Protein AF-A0A059C8G1-F1 (afdb_monomer_lite)

InterPro domains:
  IPR011990 Tetratricopeptide-like helical domain superfamily [G3DSA:1.25.40.10] (1-104)

Secondary structure (DSSP, 8-state):
--------SS--HHHHHHHHHH--SHHHHHHHHHHHHGGGGGT----HHHHHHHHHHHHHTT-HHHHHHHHHHHHHTT----HHHHHHHHHHHHHTT-GGGGG-

Sequence (104 aa):
MASRIKWSNKITTSQVEQLIRAERDVQRAMLIFDSATAEYSNGFRHDEKTFSLIILKLVSANQFWTAEELLQRMKEEQCNLTEDIFLSICRGYRRVHRPLDSLR

Foldseek 3Di:
DQDQDDDDLDDDLVVLLVLLVPDPDLVVNVSSVVSQVVCVVVVDDHAPRSLLSSLLSCLVVLVLVVSVVSLVVCVVSVHDRDPVSLVSSLVSCVVVVRNVVSVD

Structure (mmCIF, N/CA/C/O backbone):
data_AF-A0A059C8G1-F1
#
_entry.id   AF-A0A059C8G1-F1
#
loop_
_atom_site.group_PDB
_atom_site.id
_atom_site.type_symbol
_atom_site.label_atom_id
_atom_site.label_alt_id
_atom_site.label_comp_id
_atom_site.label_asym_id
_atom_site.label_entity_id
_atom_site.label_seq_id
_atom_site.pdbx_PDB_ins_code
_atom_site.Cartn_x
_atom_site.Cartn_y
_atom_site.Cartn_z
_atom_site.occupancy
_atom_site.B_iso_or_equiv
_atom_site.auth_seq_id
_atom_site.auth_comp_id
_atom_site.auth_asym_id
_atom_site.auth_atom_id
_atom_site.pdbx_PDB_model_num
ATOM 1 N N . MET A 1 1 ? -16.020 12.326 -9.230 1.00 33.59 1 MET A N 1
ATOM 2 C CA . MET A 1 1 ? -16.712 12.337 -7.922 1.00 33.59 1 MET A CA 1
ATOM 3 C C . MET A 1 1 ? -16.428 11.009 -7.238 1.00 33.59 1 MET A C 1
ATOM 5 O O . MET A 1 1 ? -16.935 9.997 -7.702 1.00 33.59 1 MET A O 1
ATOM 9 N N . ALA A 1 2 ? -15.547 10.984 -6.234 1.00 43.12 2 ALA A N 1
ATOM 10 C CA . ALA A 1 2 ? -15.183 9.751 -5.536 1.00 43.12 2 ALA A CA 1
ATOM 11 C C . ALA A 1 2 ? -16.391 9.220 -4.749 1.00 43.12 2 ALA A C 1
ATOM 13 O O . ALA A 1 2 ? -16.973 9.930 -3.927 1.00 43.12 2 ALA A O 1
ATOM 14 N N . SER A 1 3 ? -16.793 7.985 -5.035 1.00 48.50 3 SER A N 1
ATOM 15 C CA . SER A 1 3 ? -17.805 7.257 -4.278 1.00 48.50 3 SER A CA 1
ATOM 16 C C . SER A 1 3 ? -17.343 7.123 -2.826 1.00 48.50 3 SER A C 1
ATOM 18 O O . SER A 1 3 ? -16.360 6.436 -2.556 1.00 48.50 3 SER A O 1
ATOM 20 N N . ARG A 1 4 ? -18.034 7.789 -1.891 1.00 63.56 4 ARG A N 1
ATOM 21 C CA . ARG A 1 4 ? -17.799 7.625 -0.451 1.00 63.56 4 ARG A CA 1
ATOM 22 C C . ARG A 1 4 ? -18.201 6.210 -0.053 1.00 63.56 4 ARG A C 1
ATOM 24 O O . ARG A 1 4 ? -19.392 5.917 0.058 1.00 63.56 4 ARG A O 1
ATOM 31 N N . ILE A 1 5 ? -17.213 5.348 0.153 1.00 77.50 5 ILE A N 1
ATOM 32 C CA . ILE A 1 5 ? -17.410 4.097 0.880 1.00 77.50 5 ILE A CA 1
ATOM 33 C C . ILE A 1 5 ? -17.913 4.486 2.269 1.00 77.50 5 ILE A C 1
ATOM 35 O O . ILE A 1 5 ? -17.288 5.287 2.961 1.00 77.50 5 ILE A O 1
ATOM 39 N N . LYS A 1 6 ? -19.098 3.997 2.635 1.00 79.12 6 LYS A N 1
ATOM 40 C CA . LYS A 1 6 ? -19.673 4.224 3.960 1.00 79.12 6 LYS A CA 1
ATOM 41 C C . LYS A 1 6 ? -19.247 3.074 4.859 1.00 79.12 6 LYS A C 1
ATOM 43 O O . LYS A 1 6 ? -19.691 1.945 4.655 1.00 79.12 6 LYS A O 1
ATOM 48 N N . TRP A 1 7 ? -18.397 3.366 5.833 1.00 85.12 7 TRP A N 1
ATOM 49 C CA . TRP A 1 7 ? -18.000 2.407 6.854 1.00 85.12 7 TRP A CA 1
ATOM 50 C C . TRP A 1 7 ? -19.103 2.256 7.907 1.00 85.12 7 TRP A C 1
ATOM 52 O O . TRP A 1 7 ? -19.818 3.207 8.223 1.00 85.12 7 TRP A O 1
ATOM 62 N N . SER A 1 8 ? -19.269 1.046 8.444 1.00 77.62 8 SER A N 1
ATOM 63 C CA . SER A 1 8 ? -20.081 0.830 9.646 1.00 77.62 8 SER A CA 1
ATOM 64 C C . SER A 1 8 ? -19.446 1.531 10.852 1.00 77.62 8 SER A C 1
ATOM 66 O O . SER A 1 8 ? -18.234 1.717 10.862 1.00 77.62 8 SER A O 1
ATOM 68 N N . ASN A 1 9 ? -20.228 1.817 11.904 1.00 73.81 9 ASN A N 1
ATOM 69 C CA . ASN A 1 9 ? -19.796 2.559 13.108 1.00 73.81 9 ASN A CA 1
ATOM 70 C C . ASN A 1 9 ? -18.472 2.093 13.749 1.00 73.81 9 ASN A C 1
ATOM 72 O O . ASN A 1 9 ? -17.861 2.853 14.493 1.00 73.81 9 ASN A O 1
ATOM 76 N N . LYS A 1 10 ? -18.033 0.854 13.498 1.00 84.62 10 LYS A N 1
ATOM 77 C CA . LYS A 1 10 ? -16.712 0.361 13.890 1.00 84.62 10 LYS A CA 1
ATOM 78 C C . LYS A 1 10 ? -16.030 -0.313 12.701 1.00 84.62 10 LYS A C 1
ATOM 80 O O . LYS A 1 10 ? -16.355 -1.448 12.361 1.00 84.62 10 LYS A O 1
ATOM 85 N N . ILE A 1 11 ? -15.112 0.406 12.069 1.00 91.69 11 ILE A N 1
ATOM 86 C CA . ILE A 1 11 ? -14.218 -0.114 11.033 1.00 91.69 11 ILE A CA 1
ATOM 87 C C . ILE A 1 11 ? -13.091 -0.936 11.678 1.00 91.69 11 ILE A C 1
ATOM 89 O O . ILE A 1 11 ? -12.603 -0.614 12.763 1.00 91.69 11 ILE A O 1
ATOM 93 N N . THR A 1 12 ? -12.684 -2.018 11.019 1.00 93.94 12 THR A N 1
ATOM 94 C CA . THR A 1 12 ? -11.593 -2.896 11.471 1.00 93.94 12 THR A CA 1
ATOM 95 C C . THR A 1 12 ? -10.601 -3.149 10.344 1.00 93.94 12 THR A C 1
ATOM 97 O O . THR A 1 12 ? -10.985 -3.169 9.173 1.00 93.94 12 THR A O 1
ATOM 100 N N . THR A 1 13 ? -9.330 -3.389 10.677 1.00 95.75 13 THR A N 1
ATOM 101 C CA . THR A 1 13 ? -8.293 -3.645 9.662 1.00 95.75 13 THR A CA 1
ATOM 102 C C . THR A 1 13 ? -8.596 -4.903 8.852 1.00 95.75 13 THR A C 1
ATOM 104 O O . THR A 1 13 ? -8.420 -4.899 7.641 1.00 95.75 13 THR A O 1
ATOM 107 N N . SER A 1 14 ? -9.186 -5.932 9.471 1.00 95.69 14 SER A N 1
ATOM 108 C CA . SER A 1 14 ? -9.622 -7.150 8.774 1.00 95.69 14 SER A CA 1
ATOM 109 C C . SER A 1 14 ? -10.688 -6.885 7.700 1.00 95.69 14 SER A C 1
ATOM 111 O O . SER A 1 14 ? -10.593 -7.433 6.603 1.00 95.69 14 SER A O 1
ATOM 113 N N . GLN A 1 15 ? -11.672 -6.016 7.969 1.00 94.94 15 GLN A N 1
ATOM 114 C CA . GLN A 1 15 ? -12.673 -5.632 6.963 1.00 94.94 15 GLN A CA 1
ATOM 115 C C . GLN A 1 15 ? -12.030 -4.875 5.799 1.00 94.94 15 GLN A C 1
ATOM 117 O O . GLN A 1 15 ? -12.317 -5.163 4.637 1.00 94.94 15 GLN A O 1
ATOM 122 N N . VAL A 1 16 ? -11.136 -3.931 6.103 1.00 96.50 16 VAL A N 1
ATOM 123 C CA . VAL A 1 16 ? -10.383 -3.180 5.089 1.00 96.50 16 VAL A CA 1
ATOM 124 C C . VAL A 1 16 ? -9.544 -4.133 4.234 1.00 96.50 16 VAL A C 1
ATOM 126 O O . VAL A 1 16 ? -9.605 -4.078 3.009 1.00 96.50 16 VAL A O 1
ATOM 129 N N . GLU A 1 17 ? -8.820 -5.058 4.864 1.00 97.06 17 GLU A N 1
ATOM 130 C CA . GLU A 1 17 ? -8.001 -6.072 4.198 1.00 97.06 17 GLU A CA 1
ATOM 131 C C . GLU A 1 17 ? -8.840 -6.948 3.253 1.00 97.06 17 GLU A C 1
ATOM 133 O O . GLU A 1 17 ? -8.451 -7.179 2.106 1.00 97.06 17 GLU A O 1
ATOM 138 N N . GLN A 1 18 ? -10.012 -7.412 3.701 1.00 96.56 18 GLN A N 1
ATOM 139 C CA . GLN A 1 18 ? -10.933 -8.204 2.882 1.00 96.56 18 GLN A CA 1
ATOM 140 C C . GLN A 1 18 ? -11.414 -7.434 1.648 1.00 96.56 18 GLN A C 1
ATOM 142 O O . GLN A 1 18 ? -11.391 -7.981 0.543 1.00 96.56 18 GLN A O 1
ATOM 147 N N . LEU A 1 19 ? -11.805 -6.169 1.820 1.00 95.94 19 LEU A N 1
ATOM 148 C CA . LEU A 1 19 ? -12.274 -5.322 0.724 1.00 95.94 19 LEU A CA 1
ATOM 149 C C . LEU A 1 19 ? -11.157 -5.030 -0.285 1.00 95.94 19 LEU A C 1
ATOM 151 O O . LEU A 1 19 ? -11.358 -5.213 -1.485 1.00 95.94 19 LEU A O 1
ATOM 155 N N . ILE A 1 20 ? -9.961 -4.662 0.186 1.00 97.12 20 ILE A N 1
ATOM 156 C CA . ILE A 1 20 ? -8.794 -4.443 -0.681 1.00 97.12 20 ILE A CA 1
ATOM 157 C C . ILE A 1 20 ? -8.457 -5.729 -1.447 1.00 97.12 20 ILE A C 1
ATOM 159 O O . ILE A 1 20 ? -8.196 -5.680 -2.650 1.00 97.12 20 ILE A O 1
ATOM 163 N N . ARG A 1 21 ? -8.471 -6.895 -0.786 1.00 96.56 21 ARG A N 1
ATOM 164 C CA . ARG A 1 21 ? -8.156 -8.187 -1.420 1.00 96.56 21 ARG A CA 1
ATOM 165 C C . ARG A 1 21 ? -9.155 -8.536 -2.523 1.00 96.56 21 ARG A C 1
ATOM 167 O O . ARG A 1 21 ? -8.724 -8.990 -3.583 1.00 96.56 21 ARG A O 1
ATOM 174 N N . ALA A 1 22 ? -10.447 -8.318 -2.277 1.00 96.31 22 ALA A N 1
ATOM 175 C CA . ALA A 1 22 ? -11.523 -8.611 -3.221 1.00 96.31 22 ALA A CA 1
ATOM 176 C C . ALA A 1 22 ? -11.526 -7.682 -4.447 1.00 96.31 22 ALA A C 1
ATOM 178 O O . ALA A 1 22 ? -11.953 -8.093 -5.527 1.00 96.31 22 ALA A O 1
ATOM 179 N N . GLU A 1 23 ? -11.033 -6.452 -4.300 1.00 96.69 23 GLU A N 1
ATOM 180 C CA . GLU A 1 23 ? -11.018 -5.468 -5.376 1.00 96.69 23 GLU A CA 1
ATOM 181 C C . GLU A 1 23 ? -9.887 -5.737 -6.385 1.00 96.69 23 GLU A C 1
ATOM 183 O O . GLU A 1 23 ? -8.707 -5.823 -6.029 1.00 96.69 23 GLU A O 1
ATOM 188 N N . ARG A 1 24 ? -10.246 -5.883 -7.666 1.00 94.25 24 ARG A N 1
ATOM 189 C CA . ARG A 1 24 ? -9.294 -6.178 -8.753 1.00 94.25 24 ARG A CA 1
ATOM 190 C C . ARG A 1 24 ? -8.643 -4.914 -9.295 1.00 94.25 24 ARG A C 1
ATOM 192 O O . ARG A 1 24 ? -7.492 -4.960 -9.719 1.00 94.25 24 ARG A O 1
ATOM 199 N N . ASP A 1 25 ? -9.381 -3.811 -9.300 1.00 96.25 25 ASP A N 1
ATOM 200 C CA . ASP A 1 25 ? -8.897 -2.531 -9.794 1.00 96.25 25 ASP A CA 1
ATOM 201 C C . ASP A 1 25 ? -8.040 -1.847 -8.719 1.00 96.25 25 ASP A C 1
ATOM 203 O O . ASP A 1 25 ? -8.513 -1.544 -7.623 1.00 96.25 25 ASP A O 1
ATOM 207 N N . VAL A 1 26 ? -6.767 -1.594 -9.030 1.00 96.88 26 VAL A N 1
ATOM 208 C CA . VAL A 1 26 ? -5.819 -0.999 -8.076 1.00 96.88 26 VAL A CA 1
ATOM 209 C C . VAL A 1 26 ? -6.257 0.389 -7.597 1.00 96.88 26 VAL A C 1
ATOM 211 O O . VAL A 1 26 ? -6.057 0.724 -6.434 1.00 96.88 26 VAL A O 1
ATOM 214 N N . GLN A 1 27 ? -6.919 1.177 -8.446 1.00 95.50 27 GLN A N 1
ATOM 215 C CA . GLN A 1 27 ? -7.402 2.508 -8.086 1.00 95.50 27 GLN A CA 1
ATOM 216 C C . GLN A 1 27 ? -8.608 2.415 -7.152 1.00 95.50 27 GLN A C 1
ATOM 218 O O . GLN A 1 27 ? -8.692 3.157 -6.177 1.00 95.50 27 GLN A O 1
ATOM 223 N N . ARG A 1 28 ? -9.516 1.457 -7.375 1.00 95.88 28 ARG A N 1
ATOM 224 C CA . ARG A 1 28 ? -10.604 1.189 -6.416 1.00 95.88 28 ARG A CA 1
ATOM 225 C C . ARG A 1 28 ? -10.079 0.644 -5.088 1.00 95.88 28 ARG A C 1
ATOM 227 O O . ARG A 1 28 ? -10.576 1.043 -4.039 1.00 95.88 28 ARG A O 1
ATOM 234 N N . ALA A 1 29 ? -9.052 -0.205 -5.116 1.00 97.19 29 ALA A N 1
ATOM 235 C CA . ALA A 1 29 ? -8.396 -0.697 -3.907 1.00 97.19 29 ALA A CA 1
ATOM 236 C C . ALA A 1 29 ? -7.755 0.448 -3.100 1.00 97.19 29 ALA A C 1
ATOM 238 O O . ALA A 1 29 ? -7.906 0.494 -1.879 1.00 97.19 29 ALA A O 1
ATOM 239 N N . MET A 1 30 ? -7.121 1.409 -3.782 1.00 97.38 30 MET A N 1
ATOM 240 C CA . MET A 1 30 ? -6.613 2.640 -3.165 1.00 97.38 30 MET A CA 1
ATOM 241 C C . MET A 1 30 ? -7.741 3.474 -2.557 1.00 97.38 30 MET A C 1
ATOM 243 O O . MET A 1 30 ? -7.643 3.876 -1.405 1.00 97.38 30 MET A O 1
ATOM 247 N N . LEU A 1 31 ? -8.865 3.648 -3.261 1.00 96.25 31 LEU A N 1
ATOM 248 C CA . LEU A 1 31 ? -10.025 4.359 -2.712 1.00 96.25 31 LEU A CA 1
ATOM 249 C C . LEU A 1 31 ? -10.567 3.700 -1.434 1.00 96.25 31 LEU A C 1
ATOM 251 O O . LEU A 1 31 ? -10.973 4.408 -0.514 1.00 96.25 31 LEU A O 1
ATOM 255 N N . ILE A 1 32 ? -10.556 2.365 -1.342 1.00 96.31 32 ILE A N 1
ATOM 256 C CA . ILE A 1 32 ? -10.899 1.649 -0.104 1.00 96.31 32 ILE A CA 1
ATOM 257 C C . ILE A 1 32 ? -9.911 2.020 1.007 1.00 96.31 32 ILE A C 1
ATOM 259 O O . ILE A 1 32 ? -10.340 2.451 2.078 1.00 96.31 32 ILE A O 1
ATOM 263 N N . PHE A 1 33 ? -8.608 1.916 0.744 1.00 97.06 33 PHE A N 1
ATOM 264 C CA . PHE A 1 33 ? -7.556 2.251 1.705 1.00 97.06 33 PHE A CA 1
ATOM 265 C C . PHE A 1 33 ? -7.629 3.714 2.192 1.00 97.06 33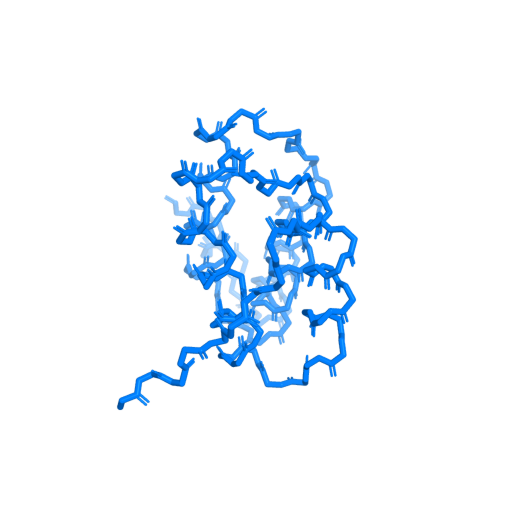 PHE A C 1
ATOM 267 O O . PHE A 1 33 ? -7.558 3.988 3.396 1.00 97.06 33 PHE A O 1
ATOM 274 N N . ASP A 1 34 ? -7.844 4.661 1.282 1.00 96.19 34 ASP A N 1
ATOM 275 C CA . ASP A 1 34 ? -7.943 6.091 1.585 1.00 96.19 34 ASP A CA 1
ATOM 276 C C . ASP A 1 34 ? -9.249 6.433 2.303 1.00 96.19 34 ASP A C 1
ATOM 278 O O . ASP A 1 34 ? -9.255 7.213 3.254 1.00 96.19 34 ASP A O 1
ATOM 282 N N . SER A 1 35 ? -10.361 5.800 1.921 1.00 94.94 35 SER A N 1
ATOM 283 C CA . SER A 1 35 ? -11.624 5.979 2.640 1.00 94.94 35 SER A CA 1
ATOM 284 C C . SER A 1 35 ? -11.538 5.472 4.080 1.00 94.94 35 SER A C 1
ATOM 286 O O . SER A 1 35 ? -12.125 6.086 4.962 1.00 94.94 35 SER A O 1
ATOM 288 N N . ALA A 1 36 ? -10.794 4.392 4.341 1.00 95.25 36 ALA A N 1
ATOM 289 C CA . ALA A 1 36 ? -10.517 3.928 5.698 1.00 95.25 36 ALA A CA 1
ATOM 290 C C . ALA A 1 36 ? -9.583 4.898 6.442 1.00 95.25 36 ALA A C 1
ATOM 292 O O . ALA A 1 36 ? -9.767 5.144 7.630 1.00 95.25 36 ALA A O 1
ATOM 293 N N . THR A 1 37 ? -8.626 5.515 5.739 1.00 94.75 37 THR A N 1
ATOM 294 C CA . THR A 1 37 ? -7.775 6.575 6.307 1.00 94.75 37 THR A CA 1
ATOM 295 C C . THR A 1 37 ? -8.604 7.766 6.800 1.00 94.75 37 THR A C 1
ATOM 297 O O . THR A 1 37 ? -8.303 8.337 7.843 1.00 94.75 37 THR A O 1
ATOM 300 N N . ALA A 1 38 ? -9.690 8.126 6.110 1.00 92.50 38 ALA A N 1
ATOM 301 C CA . ALA A 1 38 ? -10.576 9.206 6.555 1.00 92.50 38 ALA A CA 1
ATOM 302 C C . ALA A 1 38 ? -11.238 8.933 7.924 1.00 92.50 38 ALA A C 1
ATOM 304 O O . ALA A 1 38 ? -11.598 9.876 8.626 1.00 92.50 38 ALA A O 1
ATOM 305 N N . GLU A 1 39 ? -11.327 7.666 8.345 1.00 92.62 39 GLU A N 1
ATOM 306 C CA . GLU A 1 39 ? -11.838 7.250 9.658 1.00 92.62 39 GLU A CA 1
ATOM 307 C C . GLU A 1 39 ? -10.781 7.348 10.774 1.00 92.62 39 GLU A C 1
ATOM 309 O O . GLU A 1 39 ? -11.017 6.934 11.912 1.00 92.62 39 GLU A O 1
ATOM 314 N N . TYR A 1 40 ? -9.608 7.928 10.493 1.00 91.38 40 TYR A N 1
ATOM 315 C CA . TYR A 1 40 ? -8.564 8.159 11.493 1.00 91.38 40 TYR A CA 1
ATOM 316 C C . TYR A 1 40 ? -9.032 9.062 12.643 1.00 91.38 40 TYR A C 1
ATOM 318 O O . TYR A 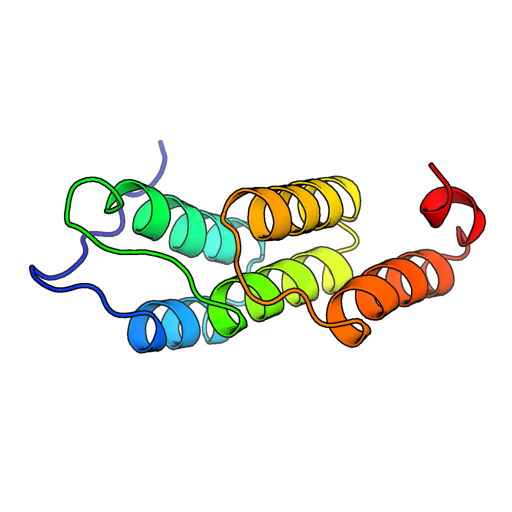1 40 ? -8.544 8.917 13.768 1.00 91.38 40 TYR A O 1
ATOM 326 N N . SER A 1 41 ? -9.988 9.957 12.388 1.00 89.81 41 SER A N 1
ATOM 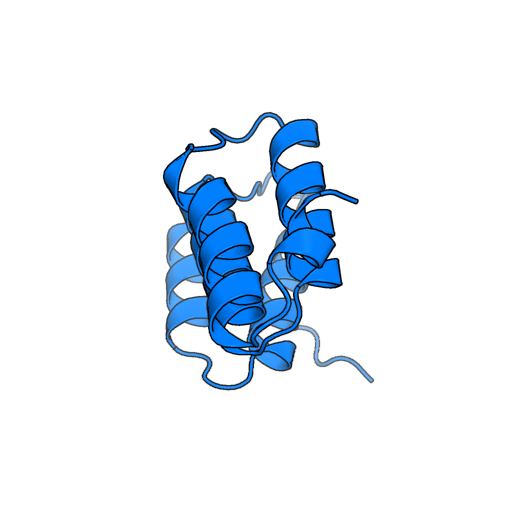327 C CA . SER A 1 41 ? -10.661 10.770 13.409 1.00 89.81 41 SER A CA 1
ATOM 328 C C . SER A 1 41 ? -11.518 9.937 14.370 1.00 89.81 41 SER A C 1
ATOM 330 O O . SER A 1 41 ? -11.697 10.330 15.518 1.00 89.81 41 SER A O 1
ATOM 332 N N . ASN A 1 42 ? -11.980 8.762 13.933 1.00 89.62 42 ASN A N 1
ATOM 333 C CA . ASN A 1 42 ? -12.794 7.823 14.707 1.00 89.62 42 ASN A CA 1
ATOM 334 C C . ASN A 1 42 ? -11.949 6.723 15.382 1.00 89.62 42 ASN A C 1
ATOM 336 O O . ASN A 1 42 ? -12.480 5.715 15.848 1.00 89.62 42 ASN A O 1
ATOM 340 N N . GLY A 1 43 ? -10.624 6.908 15.443 1.00 91.00 43 GLY A N 1
ATOM 341 C CA . GLY A 1 43 ? -9.692 6.008 16.129 1.00 91.00 43 GLY A CA 1
ATOM 342 C C . GLY A 1 43 ? -9.233 4.800 15.308 1.00 91.00 43 GLY A C 1
ATOM 343 O O . GLY A 1 43 ? -8.454 3.993 15.812 1.00 91.00 43 GLY A O 1
ATOM 344 N N . PHE A 1 44 ? -9.664 4.669 14.051 1.00 94.12 44 PHE A N 1
ATOM 345 C CA . PHE A 1 44 ? -9.123 3.653 13.152 1.00 94.12 44 PHE A CA 1
ATOM 346 C C . PHE A 1 44 ? -7.669 3.960 12.787 1.00 94.12 44 PHE A C 1
ATOM 348 O O . PHE A 1 44 ? -7.292 5.120 12.607 1.00 94.12 44 PHE A O 1
ATOM 355 N N . ARG A 1 45 ? -6.859 2.915 12.634 1.00 95.56 45 ARG A N 1
ATOM 356 C CA . ARG A 1 45 ? -5.515 2.988 12.063 1.00 95.56 45 ARG A CA 1
ATOM 357 C C . ARG A 1 45 ? -5.279 1.763 11.199 1.00 95.56 45 ARG A C 1
ATOM 359 O O . ARG A 1 45 ? -5.724 0.669 11.546 1.00 95.56 45 ARG A O 1
ATOM 366 N N . HIS A 1 46 ? -4.593 1.969 10.082 1.00 96.88 46 HIS A N 1
ATOM 367 C CA . HIS A 1 46 ? -4.081 0.869 9.278 1.00 96.88 46 HIS A CA 1
ATOM 368 C C . HIS A 1 46 ? -3.028 0.084 10.060 1.00 96.88 46 HIS A C 1
ATOM 370 O O . HIS A 1 46 ? -2.377 0.620 10.954 1.00 96.88 46 HIS A O 1
ATOM 376 N N . ASP A 1 47 ? -2.894 -1.196 9.731 1.00 95.69 47 ASP A N 1
ATOM 377 C CA . ASP A 1 47 ? -1.864 -2.065 10.285 1.00 95.69 47 ASP A CA 1
ATOM 378 C C . ASP A 1 47 ? -0.892 -2.498 9.184 1.00 95.69 47 ASP A C 1
ATOM 380 O O . ASP A 1 47 ? -1.029 -2.140 8.010 1.00 95.69 47 ASP A O 1
ATOM 384 N N . GLU A 1 48 ? 0.107 -3.295 9.564 1.00 96.38 48 GLU A N 1
ATOM 385 C CA . GLU A 1 48 ? 1.068 -3.855 8.617 1.00 96.38 48 GLU A CA 1
ATOM 386 C C . GLU A 1 48 ? 0.381 -4.527 7.423 1.00 96.38 48 GLU A C 1
ATOM 388 O O . GLU A 1 48 ? 0.827 -4.370 6.287 1.00 96.38 48 GLU A O 1
ATOM 393 N N . LYS A 1 49 ? -0.710 -5.266 7.650 1.00 96.56 49 LYS A N 1
ATOM 394 C CA . LYS A 1 49 ? -1.347 -6.076 6.611 1.00 96.56 49 LYS A CA 1
ATOM 395 C C . LYS A 1 49 ? -2.076 -5.210 5.600 1.00 96.56 49 LYS A C 1
ATOM 397 O O . LYS A 1 49 ? -1.961 -5.478 4.402 1.00 96.56 49 LYS A O 1
ATOM 402 N N . THR A 1 50 ? -2.803 -4.184 6.046 1.00 97.38 50 THR A N 1
ATOM 403 C CA . THR A 1 50 ? -3.507 -3.290 5.118 1.00 97.38 50 THR A CA 1
ATOM 404 C C . THR A 1 50 ? -2.521 -2.492 4.267 1.00 97.38 50 THR A C 1
ATOM 406 O O . THR A 1 50 ? -2.716 -2.426 3.051 1.00 97.38 50 THR A O 1
ATOM 409 N N . PHE A 1 51 ? -1.425 -1.993 4.855 1.00 98.12 51 PHE A N 1
ATOM 410 C CA . PHE A 1 51 ? -0.326 -1.355 4.115 1.00 98.12 51 PHE A CA 1
ATOM 411 C C . PHE A 1 51 ? 0.354 -2.316 3.130 1.00 98.12 51 PHE A C 1
ATOM 413 O O . PHE A 1 51 ? 0.455 -2.018 1.940 1.00 98.12 51 PHE A O 1
ATOM 420 N N . SER A 1 52 ? 0.771 -3.498 3.590 1.00 97.38 52 SER A N 1
ATOM 421 C CA . SER A 1 52 ? 1.441 -4.499 2.747 1.00 97.38 52 SER A CA 1
ATOM 422 C C . SER A 1 52 ? 0.596 -4.864 1.533 1.00 97.38 52 SER A C 1
ATOM 424 O O . SER A 1 52 ? 1.085 -4.906 0.405 1.00 97.38 52 SER A O 1
ATOM 426 N N . LEU A 1 53 ? -0.698 -5.112 1.750 1.00 97.50 53 LEU A N 1
ATOM 427 C CA . LEU A 1 53 ? -1.603 -5.560 0.701 1.00 97.50 53 LEU A CA 1
ATOM 428 C C . LEU A 1 53 ? -1.777 -4.504 -0.395 1.00 97.50 53 LEU A C 1
ATOM 430 O O . LEU A 1 53 ? -1.778 -4.853 -1.579 1.00 97.50 53 LEU A O 1
ATOM 434 N N . ILE A 1 54 ? -1.919 -3.230 -0.021 1.00 98.44 54 ILE A N 1
ATOM 435 C CA . ILE A 1 54 ? -2.087 -2.159 -1.003 1.00 98.44 54 ILE A CA 1
ATOM 436 C C . ILE A 1 54 ? -0.774 -1.853 -1.738 1.00 98.44 54 ILE A C 1
ATOM 438 O O . ILE A 1 54 ? -0.787 -1.728 -2.964 1.00 98.44 54 ILE A O 1
ATOM 442 N N . ILE A 1 55 ? 0.369 -1.863 -1.039 1.00 98.44 55 ILE A N 1
ATOM 443 C CA . ILE A 1 55 ? 1.701 -1.691 -1.643 1.00 98.44 55 ILE A CA 1
ATOM 444 C C . ILE A 1 55 ? 1.962 -2.793 -2.677 1.00 98.44 55 ILE A C 1
ATOM 446 O O . ILE A 1 55 ? 2.326 -2.503 -3.817 1.00 98.44 55 ILE A O 1
ATOM 450 N N . LEU A 1 56 ? 1.699 -4.058 -2.336 1.00 98.00 56 LEU A N 1
ATOM 451 C CA . LEU A 1 56 ? 1.876 -5.185 -3.259 1.00 98.00 56 LEU A CA 1
ATOM 452 C C . LEU A 1 56 ? 0.978 -5.078 -4.501 1.00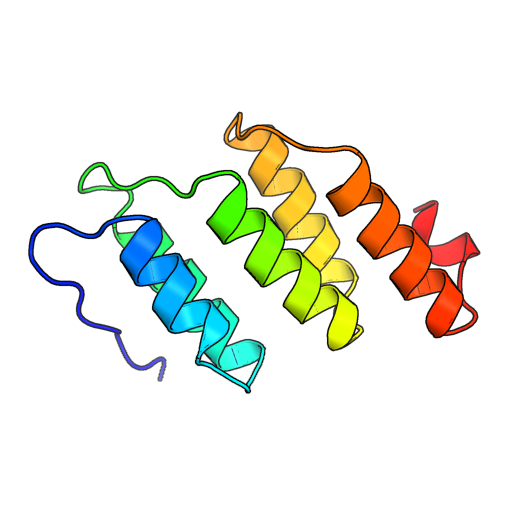 98.00 56 LEU A C 1
ATOM 454 O O . LEU A 1 56 ? 1.397 -5.453 -5.603 1.00 98.00 56 LEU A O 1
ATOM 458 N N . LYS A 1 57 ? -0.242 -4.544 -4.358 1.00 98.19 57 LYS A N 1
ATOM 459 C CA . LYS A 1 57 ? -1.135 -4.275 -5.497 1.00 98.19 57 LYS A CA 1
ATOM 460 C C . LYS A 1 57 ? -0.586 -3.176 -6.404 1.00 98.19 57 LYS A C 1
ATOM 462 O O . LYS A 1 57 ? -0.546 -3.380 -7.615 1.00 98.19 57 LYS A O 1
ATOM 467 N N . LEU A 1 58 ? -0.104 -2.069 -5.841 1.00 98.44 58 LEU A N 1
ATOM 468 C CA . LEU A 1 58 ? 0.536 -0.985 -6.598 1.00 98.44 58 LEU A CA 1
ATOM 469 C C . LEU A 1 58 ? 1.774 -1.483 -7.353 1.00 98.44 58 LEU A C 1
ATOM 471 O O . LEU A 1 58 ? 1.905 -1.262 -8.555 1.00 98.44 58 LEU A O 1
ATOM 475 N N . VAL A 1 59 ? 2.632 -2.250 -6.678 1.00 98.12 59 VAL A N 1
ATOM 476 C CA . VAL A 1 59 ? 3.819 -2.889 -7.264 1.00 98.12 59 VAL A CA 1
ATOM 477 C C . VAL A 1 59 ? 3.455 -3.843 -8.407 1.00 98.12 59 VAL A C 1
ATOM 479 O O . VAL A 1 59 ? 4.167 -3.911 -9.410 1.00 98.12 59 VAL A O 1
ATOM 482 N N . SER A 1 60 ? 2.353 -4.587 -8.282 1.00 97.25 60 SER A N 1
ATOM 483 C CA . SER A 1 60 ? 1.862 -5.482 -9.342 1.00 97.25 60 SER A CA 1
ATOM 484 C C . SER A 1 60 ? 1.292 -4.715 -10.538 1.00 97.25 60 SER A C 1
ATOM 486 O O . SER A 1 60 ? 1.364 -5.195 -11.665 1.00 97.25 60 SER A O 1
ATOM 488 N N . ALA A 1 61 ? 0.770 -3.510 -10.300 1.00 97.50 61 ALA A N 1
ATOM 489 C CA . ALA A 1 61 ? 0.289 -2.585 -11.322 1.00 97.50 61 ALA A CA 1
ATOM 490 C C . ALA A 1 61 ? 1.388 -1.654 -11.878 1.00 97.50 61 ALA A C 1
ATOM 492 O O . ALA A 1 61 ? 1.081 -0.742 -12.643 1.00 97.50 61 ALA A O 1
ATOM 493 N N . ASN A 1 62 ? 2.659 -1.866 -11.506 1.00 97.62 62 ASN A N 1
ATOM 494 C CA . ASN A 1 62 ? 3.803 -1.012 -11.851 1.00 97.62 62 ASN A CA 1
ATOM 495 C C . ASN A 1 62 ? 3.656 0.462 -11.407 1.00 97.62 62 ASN A C 1
ATOM 497 O O . ASN A 1 62 ? 4.292 1.353 -11.970 1.00 97.62 62 ASN A O 1
ATOM 501 N N . GLN A 1 63 ? 2.837 0.733 -10.387 1.00 97.69 63 GLN A N 1
ATOM 502 C CA . GLN A 1 63 ? 2.656 2.057 -9.781 1.00 97.69 63 GLN A CA 1
ATOM 503 C C . GLN A 1 63 ? 3.682 2.271 -8.661 1.00 97.69 63 GLN A C 1
ATOM 505 O O . GLN A 1 63 ? 3.333 2.372 -7.487 1.00 97.69 63 GLN A O 1
ATOM 510 N N . PHE A 1 64 ? 4.967 2.277 -9.025 1.00 97.00 64 PHE A N 1
ATOM 511 C CA . PHE A 1 64 ? 6.065 2.236 -8.053 1.00 97.00 64 PHE A CA 1
ATOM 512 C C . PHE A 1 64 ? 6.163 3.491 -7.185 1.00 97.00 64 PHE A C 1
ATOM 514 O O . PHE A 1 64 ? 6.294 3.357 -5.976 1.00 97.00 64 PHE A O 1
ATOM 521 N N . TRP A 1 65 ? 5.992 4.679 -7.770 1.00 96.25 65 TRP A N 1
ATOM 522 C CA . TRP A 1 65 ? 6.014 5.944 -7.027 1.00 96.25 65 TRP A CA 1
ATOM 523 C C . TRP A 1 65 ? 4.998 5.953 -5.876 1.00 96.25 65 TRP A C 1
ATOM 525 O O . TRP A 1 65 ? 5.340 6.180 -4.722 1.00 96.25 65 TRP A O 1
ATOM 535 N N . THR A 1 66 ? 3.744 5.598 -6.165 1.00 97.69 66 THR A N 1
ATOM 536 C CA . THR A 1 66 ? 2.687 5.524 -5.145 1.00 97.69 66 THR A CA 1
ATOM 537 C C . THR A 1 66 ? 2.963 4.428 -4.110 1.00 97.69 66 THR A C 1
ATOM 539 O O . THR A 1 66 ? 2.608 4.570 -2.942 1.00 97.69 66 THR A O 1
ATOM 542 N N . ALA A 1 67 ? 3.599 3.322 -4.513 1.00 97.94 67 ALA A N 1
ATOM 543 C CA . ALA A 1 67 ? 3.995 2.264 -3.586 1.00 97.94 67 ALA A CA 1
ATOM 544 C C . ALA A 1 67 ? 5.087 2.736 -2.609 1.00 97.94 67 ALA A C 1
ATOM 546 O O . ALA A 1 67 ? 5.016 2.424 -1.421 1.00 97.94 67 ALA A O 1
ATOM 547 N N . GLU A 1 68 ? 6.065 3.504 -3.094 1.00 97.19 68 GLU A N 1
ATOM 548 C CA . GLU A 1 68 ? 7.128 4.117 -2.289 1.00 97.19 68 GLU A CA 1
ATOM 549 C C . GLU A 1 68 ? 6.569 5.170 -1.326 1.00 97.19 68 GLU A C 1
ATOM 551 O O . GLU A 1 68 ? 6.906 5.148 -0.143 1.00 97.19 68 GLU A O 1
ATOM 556 N N . GLU A 1 69 ? 5.655 6.031 -1.788 1.00 97.31 69 GLU A N 1
ATOM 557 C CA . GLU A 1 69 ? 4.955 7.001 -0.933 1.00 97.31 69 GLU A CA 1
ATOM 558 C C . GLU A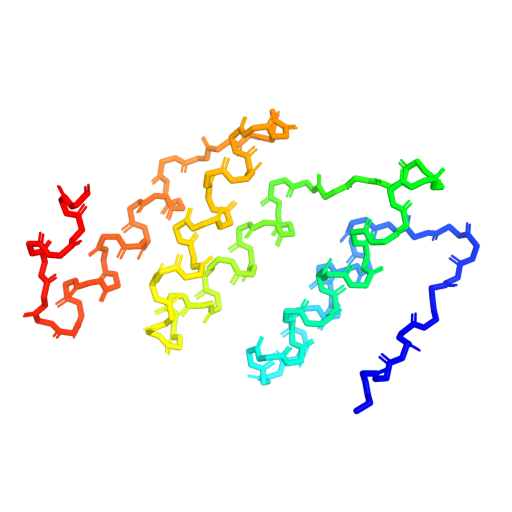 1 69 ? 4.202 6.307 0.211 1.00 97.31 69 GLU A C 1
ATOM 560 O O . GLU A 1 69 ? 4.284 6.736 1.363 1.00 97.31 69 GLU A O 1
ATOM 565 N N . LEU A 1 70 ? 3.505 5.198 -0.069 1.00 97.62 70 LEU A N 1
ATOM 566 C CA . LEU A 1 70 ? 2.832 4.428 0.978 1.00 97.62 70 LEU A CA 1
ATOM 567 C C . LEU A 1 70 ? 3.802 3.708 1.916 1.00 97.62 70 LEU A C 1
ATOM 569 O O . LEU A 1 70 ? 3.509 3.616 3.107 1.00 97.62 70 LEU A O 1
ATOM 573 N N . LEU A 1 71 ? 4.943 3.220 1.426 1.00 96.88 71 LEU A N 1
ATOM 574 C CA . LEU A 1 71 ? 5.978 2.640 2.283 1.00 96.88 71 LEU A CA 1
ATOM 575 C C . LEU A 1 71 ? 6.562 3.694 3.238 1.00 96.88 71 LEU A C 1
ATOM 577 O O . LEU A 1 71 ? 6.750 3.429 4.426 1.00 96.88 71 LEU A O 1
ATOM 581 N N . GLN A 1 72 ? 6.812 4.903 2.736 1.00 96.69 72 GLN A N 1
ATOM 582 C CA . GLN A 1 72 ? 7.278 6.022 3.549 1.00 96.69 72 GLN A CA 1
ATOM 583 C C . GLN A 1 72 ? 6.218 6.434 4.581 1.00 96.69 72 GLN A C 1
ATOM 585 O O . GLN A 1 72 ? 6.530 6.566 5.765 1.00 96.69 72 GLN A O 1
ATOM 590 N N . ARG A 1 73 ? 4.948 6.518 4.174 1.00 97.12 73 ARG A N 1
ATOM 591 C CA . ARG A 1 73 ? 3.824 6.768 5.085 1.00 97.12 73 ARG A CA 1
ATOM 592 C C . ARG A 1 73 ? 3.693 5.683 6.161 1.00 97.12 73 ARG A C 1
ATOM 594 O O . ARG A 1 73 ? 3.471 6.000 7.324 1.00 97.12 73 ARG A O 1
ATOM 601 N N . MET A 1 74 ? 3.876 4.410 5.809 1.00 96.50 74 MET A N 1
ATOM 602 C CA . MET A 1 74 ? 3.874 3.289 6.757 1.00 96.50 74 MET A CA 1
ATOM 603 C C . MET A 1 74 ? 4.941 3.469 7.849 1.00 96.50 74 MET A C 1
ATOM 605 O O . MET A 1 74 ? 4.667 3.240 9.029 1.00 96.50 74 MET A O 1
ATOM 609 N N . LYS A 1 75 ? 6.141 3.927 7.467 1.00 95.44 75 LYS A N 1
ATOM 610 C CA . LYS A 1 75 ? 7.235 4.252 8.393 1.00 95.44 75 LYS A CA 1
ATOM 611 C C . LYS A 1 75 ? 6.896 5.447 9.290 1.00 95.44 75 LYS A C 1
ATOM 613 O O . LYS A 1 75 ? 7.162 5.407 10.488 1.00 95.44 75 LYS A O 1
ATOM 618 N N . GLU A 1 76 ? 6.310 6.502 8.730 1.00 96.50 76 GLU A N 1
ATOM 619 C CA . GLU A 1 76 ? 5.897 7.701 9.476 1.00 96.50 76 GLU A CA 1
ATOM 620 C C . GLU A 1 76 ? 4.801 7.394 10.501 1.00 96.50 76 GLU A C 1
ATOM 622 O O . GLU A 1 76 ? 4.876 7.852 11.641 1.00 96.50 76 GLU A O 1
ATOM 627 N N . GLU A 1 77 ? 3.839 6.546 10.134 1.00 94.81 77 GLU A N 1
ATOM 628 C CA . GLU A 1 77 ? 2.769 6.067 11.014 1.00 94.81 77 GLU A CA 1
ATOM 629 C C . GLU A 1 77 ? 3.240 5.023 12.046 1.00 94.81 77 GLU A C 1
ATOM 631 O O . GLU A 1 77 ? 2.418 4.485 12.787 1.00 94.81 77 GLU A O 1
ATOM 636 N N . GLN A 1 78 ? 4.548 4.741 12.125 1.00 93.56 78 GLN A N 1
ATOM 637 C CA . GLN A 1 78 ? 5.146 3.755 13.038 1.00 93.56 78 GLN A CA 1
ATOM 638 C C . GLN A 1 78 ? 4.529 2.351 12.898 1.00 93.56 78 GLN A C 1
ATOM 640 O O . GLN A 1 78 ? 4.498 1.570 13.851 1.00 93.56 78 GLN A O 1
ATOM 645 N N . CYS A 1 79 ? 4.032 2.013 11.706 1.00 94.31 79 CYS A N 1
ATOM 646 C CA . CYS A 1 79 ? 3.597 0.658 11.397 1.00 94.31 79 CYS A CA 1
ATOM 647 C C . CYS A 1 79 ? 4.819 -0.245 11.189 1.00 94.31 79 CYS A C 1
ATOM 649 O O . CYS A 1 79 ? 5.862 0.196 10.706 1.00 94.31 79 CYS A O 1
ATOM 651 N N . ASN A 1 80 ? 4.686 -1.526 11.538 1.00 93.06 80 ASN A N 1
ATOM 652 C CA . ASN A 1 80 ? 5.771 -2.499 11.422 1.00 93.06 80 ASN A CA 1
ATOM 653 C C . ASN A 1 80 ? 6.184 -2.713 9.957 1.00 93.06 80 ASN A C 1
ATOM 655 O O . ASN A 1 80 ? 5.544 -3.476 9.239 1.00 93.06 80 ASN A O 1
ATOM 659 N N . LEU A 1 81 ? 7.240 -2.038 9.508 1.00 92.50 81 LEU A N 1
ATOM 660 C CA . LEU A 1 81 ? 7.768 -2.159 8.153 1.00 92.50 81 LEU A CA 1
ATOM 661 C C . LEU A 1 81 ? 8.655 -3.401 8.061 1.00 92.50 81 LEU A C 1
ATOM 663 O O . LEU A 1 81 ? 9.715 -3.465 8.681 1.00 92.50 81 LEU A O 1
ATOM 667 N N . THR A 1 82 ? 8.240 -4.378 7.256 1.00 92.50 82 THR A N 1
ATOM 668 C CA . THR A 1 82 ? 9.022 -5.595 7.026 1.00 92.50 82 THR A CA 1
ATOM 669 C C . THR A 1 82 ? 9.916 -5.463 5.797 1.00 92.50 82 THR A C 1
ATOM 671 O O . THR A 1 82 ? 9.563 -4.831 4.798 1.00 92.50 82 THR A O 1
ATOM 674 N N . GLU A 1 83 ? 11.088 -6.099 5.856 1.00 94.38 83 GLU A N 1
ATOM 675 C CA . GLU A 1 83 ? 12.048 -6.115 4.749 1.00 94.38 83 GLU A CA 1
ATOM 676 C C . GLU A 1 83 ? 11.426 -6.665 3.455 1.00 94.38 83 GLU A C 1
ATOM 678 O O . GLU A 1 83 ? 11.702 -6.156 2.370 1.00 94.38 83 GLU A O 1
ATOM 683 N N . ASP A 1 84 ? 10.535 -7.659 3.548 1.00 95.56 84 ASP A N 1
ATOM 684 C CA . ASP A 1 84 ? 9.918 -8.261 2.363 1.00 95.56 84 ASP A CA 1
ATOM 685 C C . ASP A 1 84 ? 9.056 -7.266 1.568 1.00 95.56 84 ASP A C 1
ATOM 687 O O 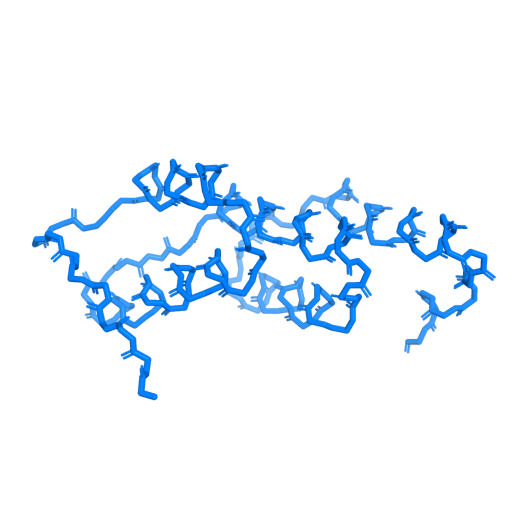. ASP A 1 84 ? 9.093 -7.285 0.335 1.00 95.56 84 ASP A O 1
ATOM 691 N N . ILE A 1 85 ? 8.359 -6.336 2.234 1.00 95.88 85 ILE A N 1
ATOM 692 C CA . ILE A 1 85 ? 7.584 -5.287 1.551 1.00 95.88 85 ILE A CA 1
ATOM 693 C C . ILE A 1 85 ? 8.526 -4.368 0.769 1.00 95.88 85 ILE A C 1
ATOM 695 O O . ILE A 1 85 ? 8.280 -4.104 -0.409 1.00 95.88 85 ILE A O 1
ATOM 699 N N . PHE A 1 86 ? 9.628 -3.927 1.382 1.00 95.38 86 PHE A N 1
ATOM 700 C CA . PHE A 1 86 ? 10.636 -3.108 0.704 1.00 95.38 86 PHE A CA 1
ATOM 701 C C . PHE A 1 86 ? 11.232 -3.848 -0.504 1.00 95.38 86 PHE A C 1
ATOM 703 O O . PHE A 1 86 ? 11.214 -3.345 -1.631 1.00 95.38 86 PHE A O 1
ATOM 710 N N . LEU A 1 87 ? 11.662 -5.099 -0.310 1.00 97.06 87 LEU A N 1
ATOM 711 C CA . LEU A 1 87 ? 12.201 -5.927 -1.389 1.00 97.06 87 LEU A CA 1
ATOM 712 C C . LEU A 1 87 ? 11.171 -6.198 -2.492 1.00 97.06 87 LEU A C 1
ATOM 714 O O . LEU A 1 87 ? 11.555 -6.378 -3.650 1.00 97.06 87 LEU A O 1
ATOM 718 N N . SER A 1 88 ? 9.872 -6.215 -2.182 1.00 97.69 88 SER A N 1
ATOM 719 C CA . SER A 1 88 ? 8.818 -6.376 -3.187 1.00 97.69 88 SER A CA 1
ATOM 720 C C . SER A 1 88 ? 8.825 -5.242 -4.221 1.00 97.69 88 SER A C 1
ATOM 722 O O . SER A 1 88 ? 8.675 -5.519 -5.417 1.00 97.69 88 SER A O 1
ATOM 724 N N . ILE A 1 89 ? 9.097 -4.002 -3.793 1.00 97.75 89 ILE A N 1
ATOM 725 C CA . ILE A 1 89 ? 9.213 -2.826 -4.666 1.00 97.75 89 ILE A CA 1
ATOM 726 C C . ILE A 1 89 ? 10.459 -2.954 -5.548 1.00 97.75 89 ILE A C 1
ATOM 728 O O . ILE A 1 89 ? 10.347 -2.869 -6.773 1.00 97.75 89 ILE A O 1
ATOM 732 N N . CYS A 1 90 ? 11.621 -3.286 -4.972 1.00 97.44 90 CYS A N 1
ATOM 733 C CA . CYS A 1 90 ? 12.855 -3.521 -5.736 1.00 97.44 90 CYS A CA 1
ATOM 734 C C . CYS A 1 90 ? 12.679 -4.637 -6.784 1.00 97.44 90 CYS A C 1
ATOM 736 O O . CYS A 1 90 ? 13.073 -4.502 -7.947 1.00 97.44 90 CYS A O 1
ATOM 738 N N . ARG A 1 91 ? 12.028 -5.747 -6.402 1.00 97.25 91 ARG A N 1
ATOM 739 C CA . ARG A 1 91 ? 11.668 -6.836 -7.326 1.00 97.25 91 ARG A CA 1
ATOM 740 C C . ARG A 1 91 ? 10.718 -6.337 -8.420 1.00 97.25 91 ARG A C 1
ATOM 742 O O . ARG A 1 91 ? 10.835 -6.788 -9.556 1.00 97.25 91 ARG A O 1
ATOM 749 N N . GLY A 1 92 ? 9.812 -5.413 -8.105 1.00 97.88 92 GLY A N 1
ATOM 750 C CA . GLY A 1 92 ? 8.945 -4.729 -9.064 1.00 97.88 92 GLY A CA 1
ATOM 751 C C . GLY A 1 92 ? 9.713 -3.993 -10.155 1.00 97.88 92 GLY A C 1
ATOM 752 O O . GLY A 1 92 ? 9.540 -4.306 -11.333 1.00 97.88 92 GLY A O 1
ATOM 753 N N . TYR A 1 93 ? 10.635 -3.114 -9.770 1.00 97.94 93 TYR A N 1
ATOM 754 C CA . TYR A 1 93 ? 11.523 -2.420 -10.707 1.00 97.94 93 TYR A CA 1
ATOM 755 C C . TYR A 1 93 ? 12.355 -3.375 -11.565 1.00 97.94 93 TYR A C 1
ATOM 757 O O . TYR A 1 93 ? 12.496 -3.179 -12.776 1.00 97.94 93 TYR A O 1
ATOM 765 N N . ARG A 1 94 ? 12.860 -4.462 -10.969 1.00 97.25 94 ARG A N 1
ATOM 766 C CA . ARG A 1 94 ? 13.554 -5.520 -11.716 1.00 97.25 94 ARG A CA 1
ATOM 767 C C . ARG A 1 94 ? 12.659 -6.141 -12.795 1.00 97.25 94 ARG A C 1
ATOM 769 O O . ARG A 1 94 ? 13.136 -6.331 -13.911 1.00 97.25 94 ARG A O 1
ATOM 776 N N . ARG A 1 95 ? 11.391 -6.458 -12.494 1.00 97.31 95 ARG A N 1
ATOM 777 C CA . ARG A 1 95 ? 10.454 -7.086 -13.454 1.00 97.31 95 ARG A CA 1
ATOM 778 C C . ARG A 1 95 ? 10.185 -6.221 -14.684 1.00 97.31 95 ARG A C 1
ATOM 780 O O . ARG A 1 95 ? 9.929 -6.769 -15.747 1.00 97.31 95 ARG A O 1
ATOM 787 N N . VAL A 1 96 ? 10.260 -4.898 -14.550 1.00 97.50 96 VAL A N 1
ATOM 788 C CA . VAL A 1 96 ? 10.083 -3.954 -15.667 1.00 97.50 96 VAL A CA 1
ATOM 789 C C . VAL A 1 96 ? 11.407 -3.514 -16.301 1.00 97.50 96 VAL A C 1
ATOM 791 O O . VAL A 1 96 ? 11.432 -2.542 -17.051 1.00 97.50 96 VAL A O 1
ATOM 794 N N . HIS A 1 97 ? 12.508 -4.216 -16.006 1.00 96.56 97 HIS A N 1
ATOM 795 C CA . HIS A 1 97 ? 13.854 -3.926 -16.510 1.00 96.56 97 HIS A CA 1
ATOM 796 C C . HIS A 1 97 ? 14.379 -2.526 -16.146 1.00 96.56 97 HIS A C 1
ATOM 798 O O . HIS A 1 97 ? 15.157 -1.937 -16.893 1.00 96.56 97 HIS A O 1
ATOM 804 N N . ARG A 1 98 ? 13.988 -2.000 -14.978 1.00 96.00 98 ARG A N 1
ATOM 805 C CA . ARG A 1 98 ? 14.468 -0.710 -14.451 1.00 96.00 98 ARG A CA 1
ATOM 806 C C . ARG A 1 98 ? 15.001 -0.812 -13.015 1.00 96.00 98 ARG A C 1
ATOM 808 O O . ARG A 1 98 ? 14.584 -0.038 -12.169 1.00 96.00 98 ARG A O 1
ATOM 815 N N . PRO A 1 99 ? 15.910 -1.746 -12.683 1.00 95.06 99 PRO A N 1
ATOM 816 C CA . PRO A 1 99 ? 16.355 -1.945 -11.300 1.00 95.06 99 PRO A CA 1
ATOM 817 C C . PRO A 1 99 ? 17.066 -0.726 -10.691 1.00 95.06 99 PRO A C 1
ATOM 819 O O . PRO A 1 99 ? 16.980 -0.527 -9.490 1.00 95.06 99 PRO A O 1
ATOM 822 N N . LEU A 1 100 ? 17.742 0.105 -11.493 1.00 95.44 100 LEU A N 1
ATOM 823 C CA . LEU A 1 100 ? 18.411 1.315 -10.992 1.00 95.44 100 LEU A CA 1
ATOM 824 C C . LEU A 1 100 ? 17.421 2.391 -10.527 1.00 95.44 100 LEU A C 1
ATOM 826 O O . LEU A 1 100 ? 17.781 3.242 -9.722 1.00 95.44 100 LEU A O 1
ATOM 830 N N . ASP A 1 101 ? 16.173 2.331 -10.992 1.00 94.38 101 ASP A N 1
ATOM 831 C CA . ASP A 1 101 ? 15.128 3.263 -10.581 1.00 94.38 101 ASP A CA 1
ATOM 832 C C . ASP A 1 101 ? 14.728 3.072 -9.110 1.00 94.38 101 ASP A C 1
ATOM 834 O O . ASP A 1 101 ? 14.200 4.008 -8.522 1.00 94.38 101 ASP A O 1
ATOM 838 N N . SER A 1 102 ? 15.032 1.917 -8.499 1.00 90.94 102 SER A N 1
ATOM 839 C CA . SER A 1 102 ? 14.788 1.667 -7.072 1.00 90.94 102 SER A CA 1
ATOM 840 C C . SER A 1 102 ? 15.852 2.264 -6.142 1.00 90.94 102 SER A C 1
ATOM 842 O O . SER A 1 102 ? 15.818 1.994 -4.946 1.00 90.94 102 SER A O 1
ATOM 844 N N . LEU A 1 103 ? 16.857 2.959 -6.687 1.00 89.06 103 LEU A N 1
ATOM 845 C CA . LEU A 1 103 ? 17.943 3.603 -5.932 1.00 89.06 103 LEU A CA 1
ATOM 846 C C . LEU A 1 103 ? 17.747 5.118 -5.772 1.00 89.06 103 LEU A C 1
ATOM 848 O O . LEU A 1 103 ? 18.664 5.796 -5.310 1.00 89.06 103 LEU A O 1
ATOM 852 N N . ARG A 1 104 ? 16.610 5.643 -6.235 1.00 78.00 104 ARG A N 1
ATOM 853 C CA . ARG A 1 104 ? 16.243 7.057 -6.109 1.00 78.00 104 ARG A CA 1
ATOM 854 C C . ARG A 1 104 ? 15.953 7.414 -4.656 1.00 78.00 104 ARG A C 1
ATOM 856 O O . ARG A 1 104 ? 16.295 8.558 -4.292 1.00 78.00 104 ARG A O 1
#

Radius of gyration: 13.98 Å; chains: 1; bounding box: 38×21×33 Å

Organism: Eucalyptus grandis (NCBI:txid71139)

pLDDT: mean 92.89, std 10.48, range [33.59, 98.44]